Protein AF-A0A8P0T5L8-F1 (afdb_monomer_lite)

Organism: Canis lupus familiaris (NCBI:txid9615)

Radius of gyration: 13.24 Å; chains: 1; bounding box: 44×16×27 Å

Sequence (59 aa):
LQKCFFESFARIHIPVNVVPKLNATGRDLLQNLLKCNPVQRISAEEALQHPYFSDFCPP

Structure (mmCIF, N/CA/C/O backbone):
data_AF-A0A8P0T5L8-F1
#
_entry.id   AF-A0A8P0T5L8-F1
#
loop_
_atom_site.group_PDB
_atom_site.id
_ato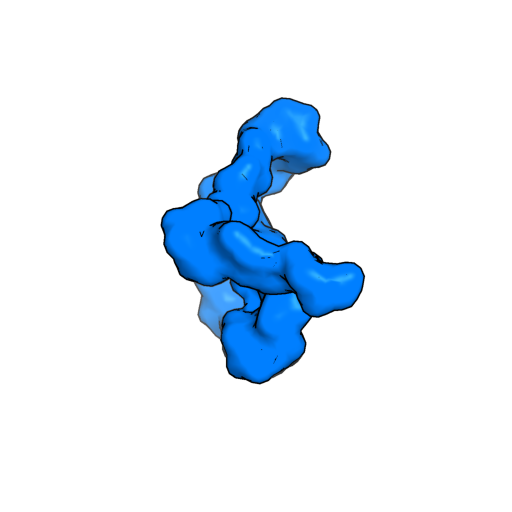m_site.type_symbol
_atom_site.label_atom_id
_atom_site.label_alt_id
_atom_site.label_comp_id
_atom_site.label_asym_id
_atom_site.label_entity_id
_atom_site.label_seq_id
_atom_site.pdbx_PDB_ins_code
_atom_site.Cartn_x
_atom_site.Cartn_y
_atom_site.Cartn_z
_atom_site.occupancy
_atom_site.B_iso_or_equiv
_atom_site.auth_seq_id
_atom_site.auth_comp_id
_atom_site.auth_asym_id
_atom_site.auth_atom_id
_atom_site.pdbx_PDB_model_num
ATOM 1 N N . LEU A 1 1 ? -21.594 8.378 8.049 1.00 48.06 1 LEU A N 1
ATOM 2 C CA . LEU A 1 1 ? -20.969 7.529 9.096 1.00 48.06 1 LEU A CA 1
ATOM 3 C C . LEU A 1 1 ? -21.501 6.093 9.077 1.00 48.06 1 LEU A C 1
ATOM 5 O O . LEU A 1 1 ? -20.879 5.228 9.661 1.00 48.06 1 LEU A O 1
ATOM 9 N N . GLN A 1 2 ? -22.488 5.813 8.222 1.00 42.56 2 GLN A N 1
ATOM 10 C CA . GLN A 1 2 ? -22.729 4.550 7.503 1.00 42.56 2 GLN A CA 1
ATOM 11 C C . GLN A 1 2 ? -21.545 4.155 6.571 1.00 42.56 2 GLN A C 1
ATOM 13 O O . GLN A 1 2 ? -21.739 3.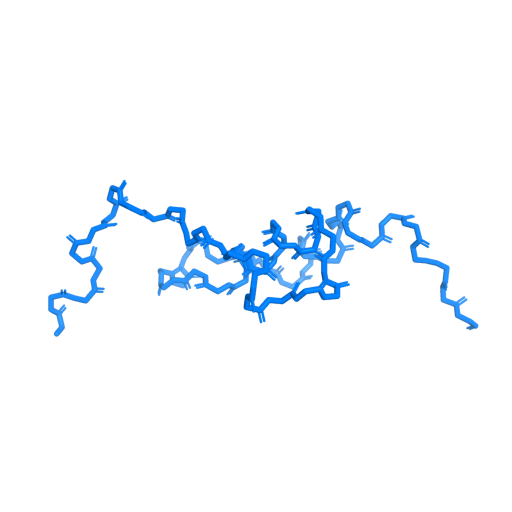818 5.413 1.00 42.56 2 GLN A O 1
ATOM 18 N N . LYS A 1 3 ? -20.288 4.368 6.993 1.00 47.38 3 LYS A N 1
ATOM 19 C CA . LYS A 1 3 ? -19.132 4.583 6.087 1.00 47.38 3 LYS A CA 1
ATOM 20 C C . LYS A 1 3 ? -18.329 3.322 5.736 1.00 47.38 3 LYS A C 1
ATOM 22 O O . LYS A 1 3 ? -17.587 3.357 4.765 1.00 47.38 3 LYS A O 1
ATOM 27 N N . CYS A 1 4 ? -18.524 2.221 6.459 1.00 47.56 4 CYS A N 1
ATOM 28 C CA . CYS A 1 4 ? -17.995 0.895 6.113 1.00 47.56 4 CYS A CA 1
ATOM 29 C C . CYS A 1 4 ? -19.065 -0.012 5.477 1.00 47.56 4 CYS A C 1
ATOM 31 O O . CYS A 1 4 ? -18.887 -1.221 5.469 1.00 47.56 4 CYS A O 1
ATOM 33 N N . PHE A 1 5 ? -20.180 0.542 4.967 1.00 44.22 5 PHE A N 1
ATOM 34 C CA . PHE A 1 5 ? -21.398 -0.174 4.523 1.00 44.22 5 PHE A CA 1
ATOM 35 C C . PHE A 1 5 ? -21.207 -1.191 3.379 1.00 44.22 5 PHE A C 1
ATOM 37 O O . PHE A 1 5 ? -22.167 -1.721 2.839 1.00 44.22 5 PHE A O 1
ATOM 44 N N . PHE A 1 6 ? -19.976 -1.525 3.019 1.00 46.84 6 PHE A N 1
ATOM 45 C CA . PHE A 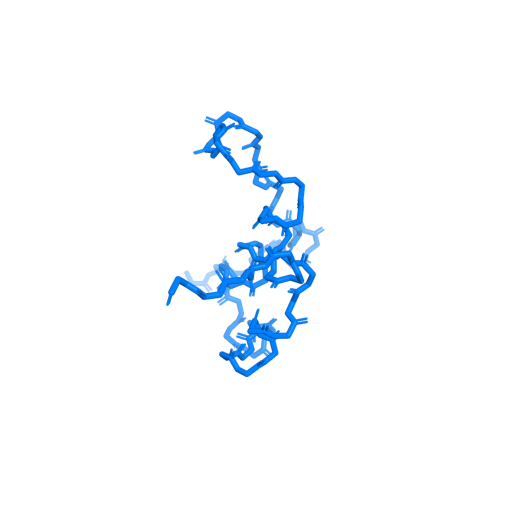1 6 ? -19.701 -2.693 2.208 1.00 46.84 6 PHE A CA 1
ATOM 46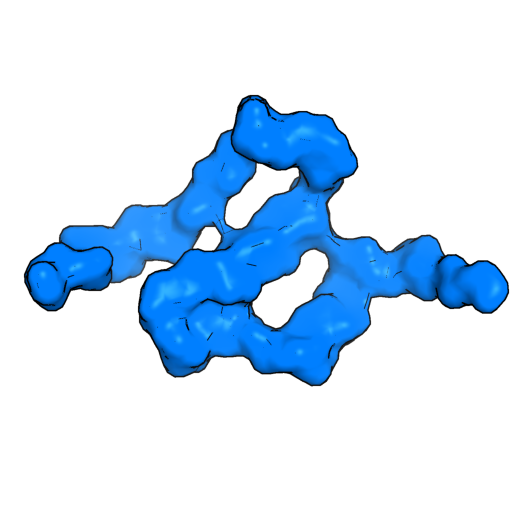 C C . PHE A 1 6 ? -18.435 -3.389 2.720 1.00 46.84 6 PHE A C 1
ATOM 48 O O . PHE A 1 6 ? -17.458 -3.546 1.995 1.00 46.84 6 PHE A O 1
ATOM 55 N N . GLU A 1 7 ? -18.453 -3.864 3.972 1.00 47.09 7 GLU A N 1
ATOM 56 C CA . GLU A 1 7 ? -17.480 -4.861 4.466 1.00 47.09 7 GLU A CA 1
ATOM 57 C C . GLU A 1 7 ? -17.335 -6.061 3.503 1.00 47.09 7 GLU A C 1
ATOM 59 O O . GLU A 1 7 ? -16.311 -6.733 3.505 1.00 47.09 7 GLU A O 1
ATOM 64 N N . SER A 1 8 ? -18.303 -6.281 2.603 1.00 47.12 8 SER A N 1
ATOM 65 C CA . SER A 1 8 ? -18.272 -7.325 1.572 1.00 47.12 8 SER A CA 1
ATOM 66 C C . SER A 1 8 ? -17.677 -6.906 0.199 1.00 47.12 8 SER A C 1
ATOM 68 O O . SER A 1 8 ? -17.356 -7.773 -0.604 1.00 47.12 8 SER A O 1
ATOM 70 N N . PHE A 1 9 ? -17.435 -5.611 -0.079 1.00 47.16 9 PHE A N 1
ATOM 71 C CA . PHE A 1 9 ? -16.735 -5.123 -1.292 1.00 47.16 9 PHE A CA 1
ATOM 72 C C . PHE A 1 9 ? -15.293 -4.708 -0.963 1.00 47.16 9 PHE A C 1
ATOM 74 O O . PHE A 1 9 ? -14.598 -4.118 -1.785 1.00 47.16 9 PHE A O 1
ATOM 81 N N . ALA A 1 10 ? -14.837 -5.003 0.261 1.00 47.78 10 ALA A N 1
ATOM 82 C CA . ALA A 1 10 ? -13.638 -4.475 0.909 1.00 47.78 10 ALA A CA 1
ATOM 83 C C . ALA A 1 10 ? -12.292 -4.960 0.331 1.00 47.78 10 ALA A C 1
ATOM 85 O O . ALA A 1 10 ? -11.245 -4.763 0.946 1.00 47.78 10 ALA A O 1
ATOM 86 N N . ARG A 1 11 ? -12.276 -5.536 -0.875 1.00 54.69 11 ARG A N 1
ATOM 87 C CA . ARG A 1 11 ? -11.085 -5.461 -1.721 1.00 54.69 11 ARG A CA 1
ATOM 88 C C . ARG A 1 11 ? -11.217 -4.162 -2.493 1.00 54.69 11 ARG A C 1
ATOM 90 O O . ARG A 1 11 ? -11.924 -4.123 -3.494 1.00 54.69 11 ARG A O 1
ATOM 97 N N . ILE A 1 12 ? -10.552 -3.101 -2.035 1.00 57.31 12 ILE A N 1
ATOM 98 C CA . ILE A 1 12 ? -10.380 -1.886 -2.840 1.00 57.31 12 ILE A CA 1
ATOM 99 C C . ILE A 1 12 ? -9.652 -2.329 -4.106 1.00 57.31 12 ILE A C 1
ATOM 101 O O . ILE A 1 12 ? -8.436 -2.402 -4.116 1.00 57.31 12 ILE A O 1
ATOM 105 N N . HIS A 1 13 ? -10.349 -2.734 -5.161 1.00 62.56 13 HIS A N 1
ATOM 106 C CA . HIS A 1 13 ? -9.692 -3.153 -6.387 1.00 62.56 13 HIS A CA 1
ATOM 107 C C . HIS A 1 13 ? -9.114 -1.892 -7.018 1.00 62.56 13 HIS A C 1
ATOM 109 O O . HIS A 1 13 ? -9.839 -1.147 -7.668 1.00 62.56 13 HIS A O 1
ATOM 115 N N . ILE A 1 14 ? -7.829 -1.623 -6.764 1.00 66.69 14 ILE A N 1
ATOM 116 C CA . ILE A 1 14 ? -7.119 -0.491 -7.336 1.00 66.69 14 ILE A CA 1
ATOM 117 C C . ILE A 1 14 ? -7.013 -0.791 -8.834 1.00 66.69 14 ILE A C 1
ATOM 119 O O . ILE A 1 14 ? -6.250 -1.684 -9.219 1.00 66.69 14 ILE A O 1
ATOM 123 N N . PRO A 1 15 ? -7.792 -0.112 -9.693 1.00 63.97 15 PRO A N 1
ATOM 124 C CA . PRO A 1 15 ? -7.741 -0.367 -11.119 1.00 63.97 15 PRO A CA 1
ATOM 125 C C . PRO A 1 15 ? -6.372 0.062 -11.638 1.00 63.97 15 PRO A C 1
ATOM 127 O O . PRO A 1 15 ? -5.822 1.073 -11.197 1.00 63.97 15 PRO A O 1
ATOM 130 N N . VAL A 1 16 ? -5.853 -0.655 -12.636 1.00 62.59 16 VAL A N 1
ATOM 131 C CA . VAL A 1 16 ? -4.588 -0.300 -13.308 1.00 62.59 16 VAL A CA 1
ATOM 132 C C . VAL A 1 16 ? -4.605 1.155 -13.793 1.00 62.59 16 VAL A C 1
ATOM 134 O O . VAL A 1 16 ? -3.590 1.835 -13.735 1.00 62.59 16 VAL A O 1
ATOM 137 N N . ASN A 1 17 ? -5.776 1.668 -14.177 1.00 70.31 17 ASN A N 1
ATOM 138 C CA . ASN A 1 17 ? -5.935 3.037 -14.660 1.00 70.31 17 ASN A CA 1
ATOM 139 C C . ASN A 1 17 ? -5.697 4.125 -13.592 1.00 70.31 17 ASN A C 1
ATOM 141 O O . ASN A 1 17 ? -5.446 5.273 -13.939 1.00 70.31 17 ASN A O 1
ATOM 145 N N . VAL A 1 18 ? -5.776 3.788 -12.299 1.00 76.19 18 VAL A N 1
ATOM 146 C CA . VAL A 1 18 ? -5.541 4.741 -11.197 1.00 76.19 18 VAL A CA 1
ATOM 147 C C . VAL A 1 18 ? -4.051 4.840 -10.859 1.00 76.19 18 VAL A C 1
ATOM 149 O O . VAL A 1 18 ? -3.570 5.905 -10.484 1.00 76.19 18 VAL A O 1
ATOM 152 N N . VAL A 1 19 ? -3.302 3.747 -11.027 1.00 80.44 19 VAL A N 1
ATOM 153 C CA . VAL A 1 19 ? -1.855 3.674 -10.762 1.00 80.44 19 VAL A CA 1
ATOM 154 C C . VAL A 1 19 ? -1.140 2.911 -11.884 1.00 80.44 19 VAL A C 1
ATOM 156 O O . VAL A 1 19 ? -0.640 1.805 -11.678 1.00 80.44 19 VAL A O 1
ATOM 159 N N . PRO A 1 20 ? -1.049 3.490 -13.093 1.00 80.00 20 PRO A N 1
ATOM 160 C CA . PRO A 1 20 ? -0.551 2.777 -14.273 1.00 80.00 20 PRO A CA 1
ATOM 161 C C . PRO A 1 20 ? 0.920 2.353 -14.167 1.00 80.00 20 PRO A C 1
ATOM 163 O O . PRO A 1 20 ? 1.346 1.429 -14.848 1.00 80.00 20 PRO A O 1
ATOM 166 N N . LYS A 1 21 ? 1.699 3.006 -13.297 1.00 84.62 21 LYS A N 1
ATOM 167 C CA . LYS A 1 21 ? 3.121 2.702 -13.065 1.00 84.62 21 LYS A CA 1
ATOM 168 C C . LYS A 1 21 ? 3.354 1.596 -12.031 1.00 84.62 21 LYS A C 1
ATOM 170 O O . LYS A 1 21 ? 4.491 1.179 -11.844 1.00 84.62 21 LYS A O 1
ATOM 175 N N . LEU A 1 22 ? 2.308 1.161 -11.329 1.00 84.38 22 LEU A N 1
ATOM 176 C CA . LEU A 1 22 ? 2.428 0.240 -10.206 1.00 84.38 22 LEU A CA 1
ATOM 177 C C . LEU A 1 22 ? 2.130 -1.188 -10.663 1.00 84.38 22 LEU A C 1
ATOM 179 O O . LEU A 1 22 ? 1.085 -1.453 -11.260 1.00 84.38 22 LEU A O 1
ATOM 183 N N . ASN A 1 23 ? 3.040 -2.112 -10.369 1.00 86.88 23 ASN A N 1
ATOM 184 C CA . ASN A 1 23 ? 2.885 -3.538 -10.659 1.00 86.88 23 ASN A CA 1
ATOM 185 C C . ASN A 1 23 ? 1.822 -4.195 -9.748 1.00 86.88 23 ASN A C 1
ATOM 187 O O . ASN A 1 23 ? 1.218 -3.556 -8.886 1.00 86.88 23 ASN A O 1
ATOM 191 N N . ALA A 1 24 ? 1.546 -5.484 -9.966 1.00 88.19 24 ALA A N 1
ATOM 192 C CA . ALA A 1 24 ? 0.523 -6.202 -9.202 1.00 88.19 24 ALA A CA 1
ATOM 193 C C . ALA A 1 24 ? 0.818 -6.234 -7.692 1.00 88.19 24 ALA A C 1
ATOM 195 O O . ALA A 1 24 ? -0.089 -5.990 -6.899 1.00 88.19 24 ALA A O 1
ATOM 196 N N . THR A 1 25 ? 2.077 -6.453 -7.304 1.00 90.19 25 THR A N 1
ATOM 197 C CA . THR A 1 25 ? 2.507 -6.481 -5.897 1.00 90.19 25 THR A CA 1
ATOM 198 C C . THR A 1 25 ? 2.415 -5.109 -5.235 1.00 90.19 25 THR A C 1
ATOM 200 O O . THR A 1 25 ? 1.990 -5.008 -4.089 1.00 90.19 25 THR A O 1
ATOM 203 N N . GLY A 1 26 ? 2.721 -4.030 -5.953 1.00 89.19 26 GLY A N 1
ATOM 204 C CA . GLY A 1 26 ? 2.571 -2.675 -5.431 1.00 89.19 26 GLY A CA 1
ATOM 205 C C . GLY A 1 26 ? 1.112 -2.286 -5.232 1.00 89.19 26 GLY A C 1
ATOM 206 O O . GLY A 1 26 ? 0.773 -1.631 -4.248 1.00 89.19 26 GLY A O 1
ATOM 207 N N . ARG A 1 27 ? 0.220 -2.729 -6.128 1.00 89.19 27 ARG A N 1
ATOM 208 C CA . ARG A 1 27 ? -1.224 -2.536 -5.938 1.00 89.19 27 ARG A CA 1
ATO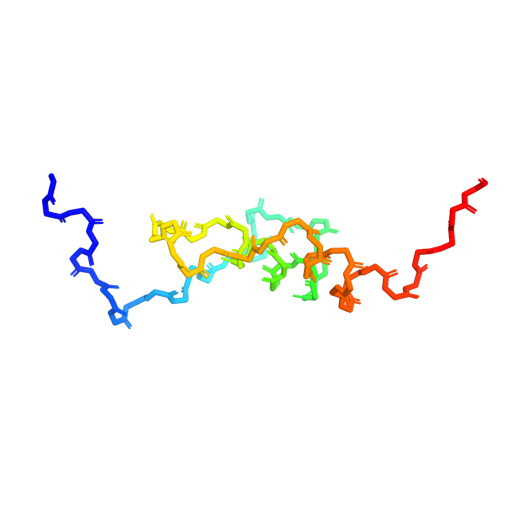M 209 C C . ARG A 1 27 ? -1.730 -3.292 -4.715 1.00 89.19 27 ARG A C 1
ATOM 211 O O . ARG A 1 27 ? -2.534 -2.726 -3.985 1.00 89.19 27 ARG A O 1
ATOM 218 N N . ASP A 1 28 ? -1.247 -4.507 -4.470 1.00 89.81 28 ASP A N 1
ATOM 219 C CA . ASP A 1 28 ? -1.610 -5.279 -3.274 1.00 89.81 28 ASP A CA 1
ATOM 220 C C . ASP A 1 28 ? -1.156 -4.580 -1.980 1.00 89.81 28 ASP A C 1
ATOM 222 O O . ASP A 1 28 ? -1.962 -4.348 -1.075 1.00 89.81 28 ASP A O 1
ATOM 226 N N . LEU A 1 29 ? 0.089 -4.096 -1.937 1.00 91.69 29 LEU A N 1
ATOM 227 C CA . LEU A 1 29 ? 0.575 -3.290 -0.816 1.00 91.69 29 LEU A CA 1
ATOM 228 C C . LEU A 1 29 ? -0.303 -2.048 -0.589 1.00 91.69 29 LEU A C 1
ATOM 230 O O . LEU A 1 29 ? -0.713 -1.757 0.536 1.00 91.69 29 LEU A O 1
ATOM 234 N N . LEU A 1 30 ? -0.634 -1.326 -1.663 1.00 89.88 30 LEU A N 1
ATOM 235 C CA . LEU A 1 30 ? -1.456 -0.119 -1.589 1.00 89.88 30 LEU A CA 1
ATOM 236 C C . LEU A 1 30 ? -2.873 -0.411 -1.071 1.00 89.88 30 LEU A C 1
ATOM 238 O O . LEU A 1 30 ? -3.420 0.378 -0.302 1.00 89.88 30 LEU A O 1
ATOM 242 N N . GLN A 1 31 ? -3.455 -1.554 -1.441 1.00 88.06 31 GLN A N 1
ATOM 243 C CA . GLN A 1 31 ? -4.746 -2.011 -0.915 1.00 88.06 31 GLN A CA 1
ATOM 244 C C . GLN A 1 31 ? -4.702 -2.234 0.594 1.00 88.06 31 GLN A C 1
ATOM 246 O O . GLN A 1 31 ? -5.635 -1.857 1.305 1.00 88.06 31 GLN A O 1
ATOM 251 N N . ASN A 1 32 ? -3.612 -2.821 1.085 1.00 89.06 32 ASN A N 1
ATOM 252 C CA . ASN A 1 32 ? -3.420 -3.088 2.503 1.00 89.06 32 ASN A CA 1
ATOM 253 C C . ASN A 1 32 ? -3.138 -1.809 3.315 1.00 89.06 32 ASN A C 1
ATOM 255 O O . ASN A 1 32 ? -3.574 -1.708 4.465 1.00 89.06 32 ASN A O 1
ATOM 259 N N . LEU A 1 33 ? -2.498 -0.802 2.709 1.00 90.69 33 LEU A N 1
ATOM 260 C CA . LEU A 1 33 ? -2.273 0.522 3.309 1.00 90.69 33 LEU A CA 1
ATOM 261 C C . LEU A 1 33 ? -3.542 1.388 3.346 1.00 90.69 33 LEU A C 1
ATOM 263 O O . LEU A 1 33 ? -3.794 2.086 4.328 1.00 90.69 33 LEU A O 1
ATOM 267 N N . LEU A 1 34 ? -4.366 1.343 2.296 1.00 88.38 34 LEU A N 1
ATOM 268 C CA . LEU A 1 34 ? -5.557 2.188 2.154 1.00 88.38 34 LEU A CA 1
ATOM 269 C C . LEU A 1 34 ? -6.836 1.559 2.725 1.00 88.38 34 LEU A C 1
ATOM 271 O O . LEU A 1 34 ? -7.941 1.949 2.346 1.00 88.38 34 LEU A O 1
ATOM 275 N N . LYS A 1 35 ? -6.728 0.618 3.672 1.00 84.19 35 LYS A N 1
ATOM 276 C CA . LYS A 1 35 ? -7.918 0.086 4.346 1.00 84.19 35 LYS A CA 1
ATOM 277 C C . LYS A 1 35 ? -8.620 1.158 5.180 1.00 84.19 35 LYS A C 1
ATOM 279 O O . LYS A 1 35 ? -8.005 1.878 5.976 1.00 84.19 35 LYS A O 1
ATOM 284 N N . CYS A 1 36 ? -9.940 1.228 5.003 1.00 81.62 36 CYS A N 1
ATOM 285 C CA . CYS A 1 36 ? -10.807 2.142 5.744 1.00 81.62 36 CYS A CA 1
ATOM 286 C C . CYS A 1 36 ? -10.868 1.782 7.230 1.00 81.62 36 CYS A C 1
ATOM 288 O O . CYS A 1 36 ? -10.856 2.678 8.069 1.00 81.62 36 CYS A O 1
ATOM 290 N N . ASN A 1 37 ? -10.909 0.483 7.549 1.00 83.69 37 ASN A N 1
ATOM 291 C CA . ASN A 1 37 ? -10.808 0.012 8.922 1.00 83.69 37 ASN A CA 1
ATOM 292 C C . ASN A 1 37 ? -9.338 0.106 9.379 1.00 83.69 37 ASN A C 1
ATOM 294 O O . ASN A 1 37 ? -8.503 -0.631 8.848 1.00 83.69 37 ASN A O 1
ATOM 298 N N . PRO A 1 38 ? -9.007 0.977 10.351 1.00 85.75 38 PRO A N 1
ATOM 299 C CA . PRO A 1 38 ? -7.633 1.152 10.812 1.00 85.75 38 PRO A CA 1
ATOM 300 C C . PRO A 1 38 ? -7.059 -0.110 11.464 1.00 85.75 38 PRO A C 1
ATOM 302 O O . PRO A 1 38 ? -5.854 -0.305 11.404 1.00 85.75 38 PRO A O 1
ATOM 305 N N . VAL A 1 39 ? -7.900 -0.985 12.029 1.00 89.12 39 VAL A N 1
ATOM 306 C CA . VAL A 1 39 ? -7.465 -2.243 12.663 1.00 89.12 39 VAL A CA 1
ATOM 307 C C . VAL A 1 39 ? -7.013 -3.274 11.624 1.00 89.12 39 VAL A C 1
ATOM 309 O O . VAL A 1 39 ? -6.176 -4.117 11.913 1.00 89.12 39 VAL A O 1
ATOM 312 N N . GLN A 1 40 ? -7.554 -3.216 10.403 1.00 85.94 40 GLN A N 1
ATOM 313 C CA . GLN A 1 40 ? -7.194 -4.140 9.319 1.00 85.94 40 GLN A CA 1
ATOM 314 C C . GLN A 1 40 ? -6.070 -3.609 8.420 1.00 85.94 40 GLN A C 1
ATOM 316 O O . GLN A 1 40 ? -5.670 -4.306 7.479 1.00 85.94 40 GLN A O 1
ATOM 321 N N . ARG A 1 41 ? -5.642 -2.360 8.640 1.00 91.25 41 ARG A N 1
ATOM 322 C CA . ARG A 1 41 ? -4.574 -1.710 7.885 1.00 91.25 41 ARG A CA 1
ATOM 323 C C . ARG A 1 41 ? -3.243 -2.348 8.263 1.00 91.25 41 ARG A C 1
ATOM 325 O O . ARG A 1 41 ? -2.979 -2.543 9.443 1.00 91.25 41 ARG A O 1
ATOM 332 N N . ILE A 1 42 ? -2.423 -2.637 7.260 1.00 93.19 42 ILE A N 1
ATOM 333 C CA . ILE A 1 42 ? -1.077 -3.175 7.474 1.00 93.19 42 ILE A CA 1
ATOM 334 C C . ILE A 1 42 ? -0.226 -2.199 8.296 1.00 93.19 42 ILE A C 1
ATOM 336 O O . ILE A 1 42 ? -0.310 -0.978 8.102 1.00 93.19 42 ILE A O 1
ATOM 340 N N . SER A 1 43 ? 0.580 -2.725 9.217 1.00 94.88 43 SER A N 1
ATOM 341 C CA . SER A 1 43 ? 1.552 -1.918 9.955 1.00 94.88 43 SER A CA 1
ATOM 342 C C . SER A 1 43 ? 2.726 -1.498 9.062 1.00 94.88 43 SER A C 1
ATOM 344 O O . SER A 1 43 ? 2.952 -2.052 7.986 1.00 94.88 43 SER A O 1
ATOM 346 N N . ALA A 1 44 ? 3.499 -0.503 9.505 1.00 93.38 44 ALA A N 1
ATOM 347 C CA . ALA A 1 44 ? 4.692 -0.076 8.773 1.00 93.38 44 ALA A CA 1
ATOM 348 C C . ALA A 1 44 ? 5.750 -1.192 8.685 1.00 93.38 44 ALA A C 1
ATOM 350 O O . ALA A 1 44 ? 6.394 -1.342 7.652 1.00 93.38 44 ALA A O 1
ATOM 351 N N . GLU A 1 45 ? 5.900 -1.984 9.749 1.00 94.44 45 GLU A N 1
ATOM 352 C CA . GLU A 1 45 ? 6.844 -3.102 9.807 1.00 94.44 45 GLU A CA 1
ATOM 353 C C . GLU A 1 45 ? 6.473 -4.205 8.807 1.00 94.44 45 GLU A C 1
ATOM 355 O O . GLU A 1 45 ? 7.296 -4.594 7.979 1.00 94.44 45 GLU A O 1
ATOM 360 N N . GLU A 1 46 ? 5.209 -4.635 8.800 1.00 93.94 46 GLU A N 1
ATOM 361 C CA . GLU A 1 46 ? 4.710 -5.634 7.847 1.00 93.94 46 GLU A CA 1
ATOM 362 C C . GLU A 1 46 ? 4.763 -5.123 6.398 1.00 93.94 46 GLU A C 1
ATOM 364 O O . GLU A 1 46 ? 5.054 -5.882 5.473 1.00 93.94 46 GLU A O 1
ATOM 369 N N . ALA A 1 47 ? 4.514 -3.828 6.178 1.00 93.94 47 ALA A N 1
ATOM 370 C CA . ALA A 1 47 ? 4.584 -3.221 4.852 1.00 93.94 47 ALA A CA 1
ATOM 371 C C . ALA A 1 47 ? 6.002 -3.262 4.265 1.00 93.94 47 A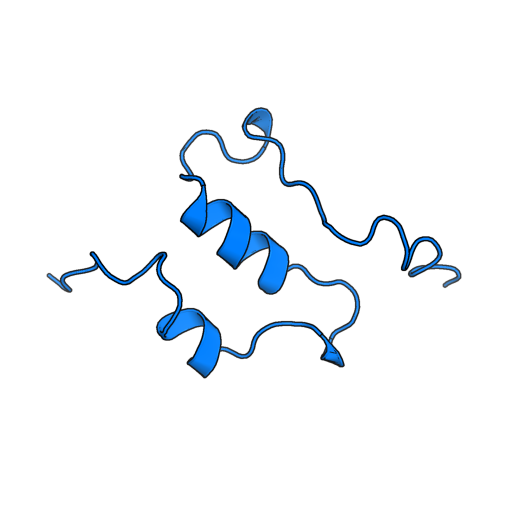LA A C 1
ATOM 373 O O . ALA A 1 47 ? 6.148 -3.494 3.066 1.00 93.94 47 ALA A O 1
ATOM 374 N N . LEU A 1 48 ? 7.039 -3.073 5.086 1.00 91.31 48 LEU A N 1
ATOM 375 C CA . LEU A 1 48 ? 8.437 -3.166 4.647 1.00 91.31 48 LEU A CA 1
ATOM 376 C C . LEU A 1 48 ? 8.842 -4.599 4.282 1.00 91.31 48 LEU A C 1
ATOM 378 O O . LEU A 1 48 ? 9.689 -4.790 3.415 1.00 91.31 48 LEU A O 1
ATOM 382 N N . GLN A 1 49 ? 8.211 -5.600 4.898 1.00 92.50 49 GLN A N 1
ATOM 383 C CA . GLN A 1 49 ? 8.419 -7.017 4.582 1.00 92.50 49 GLN A CA 1
ATOM 384 C C . GLN A 1 49 ? 7.616 -7.490 3.357 1.00 92.50 49 GLN A C 1
ATOM 386 O O . GLN A 1 49 ? 7.726 -8.646 2.947 1.00 92.50 49 GLN A O 1
ATOM 391 N N . HIS A 1 50 ? 6.795 -6.623 2.760 1.00 93.75 50 HIS A N 1
ATOM 392 C CA . HIS A 1 50 ? 5.935 -6.988 1.642 1.00 93.75 50 HIS A CA 1
ATOM 393 C C . HIS A 1 50 ? 6.752 -7.361 0.386 1.00 93.75 50 HIS A C 1
ATOM 395 O O . HIS A 1 50 ? 7.706 -6.651 0.058 1.00 93.75 50 HIS A O 1
ATOM 401 N N . PRO A 1 51 ? 6.319 -8.350 -0.430 1.00 92.25 51 PRO A N 1
ATOM 402 C CA . PRO A 1 51 ? 6.970 -8.729 -1.698 1.00 92.25 51 PRO A CA 1
ATOM 403 C C . PRO A 1 51 ? 7.113 -7.608 -2.738 1.00 92.25 51 PRO A C 1
ATOM 405 O O . PRO A 1 51 ? 7.688 -7.801 -3.799 1.00 92.25 51 PRO A O 1
ATOM 408 N N . TYR A 1 52 ? 6.552 -6.429 -2.476 1.00 91.75 52 TYR A N 1
ATOM 409 C CA . TYR A 1 52 ? 6.781 -5.256 -3.314 1.00 91.75 52 TYR A CA 1
ATOM 410 C C . TYR A 1 52 ? 8.214 -4.723 -3.161 1.00 91.75 52 TYR A C 1
ATOM 412 O O . TYR A 1 52 ? 8.760 -4.168 -4.108 1.00 91.75 52 TYR A O 1
ATOM 420 N N . PHE A 1 53 ? 8.824 -4.923 -1.990 1.00 90.50 53 PHE A N 1
ATOM 421 C CA . PHE A 1 53 ? 10.178 -4.479 -1.672 1.00 90.50 53 PHE A CA 1
ATOM 422 C C . PHE A 1 53 ? 11.222 -5.605 -1.742 1.00 90.50 53 PHE A C 1
ATOM 424 O O . PHE A 1 53 ? 12.379 -5.359 -1.426 1.00 90.50 53 PHE A O 1
ATOM 431 N N . SER A 1 54 ? 10.863 -6.823 -2.169 1.00 86.31 54 SER A N 1
ATOM 432 C CA . SER A 1 54 ? 11.813 -7.949 -2.230 1.00 86.31 54 SER A CA 1
ATOM 433 C C . SER A 1 54 ? 12.975 -7.706 -3.194 1.00 86.31 54 SER A C 1
ATOM 435 O O . SER A 1 54 ? 14.090 -8.140 -2.928 1.00 86.31 54 SER A O 1
ATOM 437 N N . ASP A 1 55 ? 12.716 -6.978 -4.280 1.00 80.69 55 ASP A N 1
ATOM 438 C CA . ASP A 1 55 ? 13.714 -6.643 -5.303 1.00 80.69 55 ASP A CA 1
ATOM 439 C C . ASP A 1 55 ? 14.325 -5.249 -5.076 1.00 80.69 55 ASP A C 1
ATOM 441 O O . ASP A 1 55 ? 15.020 -4.706 -5.938 1.00 80.69 55 ASP A O 1
ATOM 445 N N . PHE A 1 56 ? 14.042 -4.628 -3.926 1.00 78.69 56 PHE A N 1
ATOM 446 C CA . PHE A 1 56 ? 14.576 -3.318 -3.592 1.00 78.69 56 PHE A CA 1
ATOM 447 C C . PHE A 1 56 ? 15.995 -3.457 -3.034 1.00 78.69 56 PHE A C 1
ATOM 449 O O . PHE A 1 56 ? 16.194 -3.732 -1.853 1.00 78.69 56 PHE A O 1
ATOM 456 N N . CYS A 1 57 ? 16.994 -3.225 -3.883 1.00 67.50 57 CYS A N 1
ATOM 457 C CA . CYS A 1 57 ? 18.345 -2.907 -3.428 1.00 67.50 57 CYS A CA 1
ATOM 458 C C . CYS A 1 57 ? 18.423 -1.404 -3.113 1.00 67.50 57 CYS A C 1
ATOM 460 O O . CYS A 1 57 ? 18.225 -0.597 -4.028 1.00 67.50 57 CYS A O 1
ATOM 462 N N . PRO A 1 58 ? 18.705 -1.004 -1.858 1.00 68.12 58 PRO A N 1
ATOM 463 C CA . PRO A 1 58 ? 19.015 0.386 -1.548 1.00 68.12 58 PRO A CA 1
ATOM 464 C C . PRO A 1 58 ? 20.259 0.825 -2.347 1.00 68.12 58 PRO A C 1
ATOM 466 O O . PRO A 1 58 ? 21.195 0.026 -2.448 1.00 68.12 58 PRO A O 1
ATOM 469 N N . PRO A 1 59 ? 20.269 2.035 -2.936 1.00 62.34 59 PRO A N 1
ATOM 470 C CA . PRO A 1 59 ? 21.446 2.587 -3.606 1.00 62.34 59 PRO A CA 1
ATOM 471 C C . PRO A 1 59 ? 22.589 2.907 -2.634 1.00 62.34 59 PRO A C 1
ATOM 473 O O . PRO A 1 59 ? 22.304 3.174 -1.442 1.00 62.34 59 PRO A O 1
#

Foldseek 3Di:
DCPPVPPPVLQPQCDCVNVVPDDPQRSVLVSLQPGPPPVSRDDPVVSCVGPSCPPPDDD

InterPro domains:
  IPR011009 Protein kinase-like domain superfamily [SSF56112] (11-57)

pLDDT: mean 76.98, std 17.01, range [42.56, 94.88]

Secondary structure (DSSP, 8-state):
--TTTTTTS-S----TTTSTT--HHHHHHHHHHT-SSGGGSPPHHHHHTSTTSTT----